Protein AF-A0A957C889-F1 (afdb_monomer)

Foldseek 3Di:
DDDDDDPDPDPPVPPDPDDEFEWAEKEKEWLAQPPADDPVRQVVVLQVLQCVVPVSYDYDPNHYYYYHYNDDDDPVVVVVVRVVVRCVVCVVVVHHLVQWDKDWGWDADVVVGMTMIMIITTGNDDDD

Secondary structure (DSSP, 8-state):
------------TT----S-EEEEEEEEEES-TTS-SSHHHHHHHHHHHHHHH-TTEEEEEEEEEEEE-S--S-HHHHHHHHHHHHHHHHHHTT--GGGEEEEEEEEEEETTEEEEEEEEEEE-----

Nearest PDB structures (foldseek):
  8v1y-assembly1_D  TM=5.220E-01  e=3.109E+00  Escherichia coli
  3fwt-assembly1_A  TM=2.860E-01  e=2.402E+00  Leishmania major

Structure (mmCIF, N/CA/C/O backbone):
data_AF-A0A957C889-F1
#
_entry.id   AF-A0A957C889-F1
#
loop_
_atom_site.group_PDB
_atom_site.id
_atom_site.type_symbol
_atom_site.label_atom_id
_atom_site.label_alt_id
_atom_site.label_comp_id
_atom_site.label_asym_id
_atom_site.label_entity_id
_atom_site.label_seq_id
_atom_site.pdbx_PDB_ins_code
_atom_site.Cartn_x
_atom_site.Cartn_y
_atom_site.Cartn_z
_atom_site.occupancy
_atom_site.B_iso_or_equiv
_atom_site.auth_seq_id
_atom_site.auth_comp_id
_atom_site.auth_asym_id
_atom_site.auth_atom_id
_atom_site.pdbx_PDB_model_num
ATOM 1 N N . MET A 1 1 ? 27.888 -18.218 3.902 1.00 32.09 1 MET A N 1
ATOM 2 C CA . MET A 1 1 ? 27.208 -17.860 5.164 1.00 32.09 1 MET A CA 1
ATOM 3 C C . MET A 1 1 ? 27.211 -16.337 5.215 1.00 32.09 1 MET A C 1
ATOM 5 O O . MET A 1 1 ? 28.252 -15.766 5.496 1.00 32.09 1 MET A O 1
ATOM 9 N N . PHE A 1 2 ? 26.140 -15.683 4.754 1.00 27.56 2 PHE A N 1
ATOM 10 C CA . PHE A 1 2 ? 26.114 -14.224 4.581 1.00 27.56 2 PHE A CA 1
ATOM 11 C C . PHE A 1 2 ? 25.329 -13.566 5.719 1.00 27.56 2 PHE A C 1
ATOM 13 O O . PHE A 1 2 ? 24.215 -13.978 6.038 1.00 27.56 2 PHE A O 1
ATOM 20 N N . SER A 1 3 ? 25.988 -12.596 6.350 1.00 29.83 3 SER A N 1
ATOM 21 C CA . SER A 1 3 ? 25.530 -11.786 7.477 1.00 29.83 3 SER A CA 1
ATOM 22 C C . SER A 1 3 ? 24.624 -10.659 6.980 1.00 29.83 3 SER A C 1
ATOM 24 O O . SER A 1 3 ? 24.990 -9.929 6.060 1.00 29.83 3 SER A O 1
ATOM 26 N N . TRP A 1 4 ? 23.449 -10.528 7.593 1.00 34.25 4 TRP A N 1
ATOM 27 C CA . TRP A 1 4 ? 22.485 -9.463 7.337 1.00 34.25 4 TRP A CA 1
ATOM 28 C C . TRP A 1 4 ? 22.856 -8.228 8.162 1.00 34.25 4 TRP A C 1
ATOM 30 O O . TRP A 1 4 ? 22.608 -8.198 9.368 1.00 34.25 4 TRP A O 1
ATOM 40 N N . GLN A 1 5 ? 23.401 -7.185 7.535 1.00 35.88 5 GLN A N 1
ATOM 41 C CA . GLN A 1 5 ? 23.453 -5.863 8.163 1.00 35.88 5 GLN A CA 1
ATOM 42 C C . GLN A 1 5 ? 22.096 -5.181 7.981 1.00 35.88 5 GLN A C 1
ATOM 44 O O . GLN A 1 5 ? 21.786 -4.621 6.935 1.00 35.88 5 GLN A O 1
ATOM 49 N N . HIS A 1 6 ? 21.267 -5.280 9.020 1.00 38.88 6 HIS A N 1
ATOM 50 C CA . HIS A 1 6 ? 20.048 -4.494 9.159 1.00 38.88 6 HIS A CA 1
ATOM 51 C C . HIS A 1 6 ? 20.431 -3.021 9.347 1.00 38.88 6 HIS A C 1
ATOM 53 O O . HIS A 1 6 ? 20.727 -2.603 10.467 1.00 38.88 6 HIS A O 1
ATOM 59 N N . ASN A 1 7 ? 20.370 -2.218 8.286 1.00 36.47 7 ASN A N 1
ATOM 60 C CA . ASN A 1 7 ? 20.114 -0.791 8.462 1.00 36.47 7 ASN A CA 1
ATOM 61 C C . ASN A 1 7 ? 18.640 -0.653 8.846 1.00 36.47 7 ASN A C 1
ATOM 63 O O . ASN A 1 7 ? 17.758 -0.573 7.998 1.00 36.47 7 ASN A O 1
ATOM 67 N N . LYS A 1 8 ? 18.388 -0.737 10.156 1.00 36.09 8 LYS A N 1
ATOM 68 C CA . LYS A 1 8 ? 17.077 -0.528 10.769 1.00 36.09 8 LYS A CA 1
ATOM 69 C C . LYS A 1 8 ? 16.584 0.887 10.420 1.00 36.09 8 LYS A C 1
ATOM 71 O O . LYS A 1 8 ? 17.210 1.837 10.891 1.00 36.09 8 LYS A O 1
ATOM 76 N N . PRO A 1 9 ? 15.462 1.071 9.701 1.00 40.06 9 PRO A N 1
ATOM 77 C CA . PRO A 1 9 ? 14.624 2.232 9.977 1.00 40.06 9 PRO A CA 1
ATOM 78 C C . PRO A 1 9 ? 14.184 2.120 11.442 1.00 40.06 9 PRO A C 1
ATOM 80 O O . PRO A 1 9 ? 13.969 1.006 11.919 1.00 40.06 9 PRO A O 1
ATOM 83 N N . GLU A 1 10 ? 14.144 3.233 12.177 1.00 36.12 10 GLU A N 1
ATOM 84 C CA . GLU A 1 10 ? 13.852 3.276 13.615 1.00 36.12 10 GLU A CA 1
ATOM 85 C C . GLU A 1 10 ? 12.689 2.346 13.999 1.00 36.12 10 GLU A C 1
ATOM 87 O O . GLU A 1 10 ? 11.509 2.667 13.855 1.00 36.12 10 GLU A O 1
ATOM 92 N N . VAL A 1 11 ? 13.033 1.160 14.508 1.00 41.81 11 VAL A N 1
ATOM 93 C CA . VAL A 1 11 ? 12.079 0.276 15.164 1.00 41.81 11 VAL A CA 1
ATOM 94 C C . VAL A 1 11 ? 11.828 0.920 16.512 1.00 41.81 11 VAL A C 1
ATOM 96 O O . VAL A 1 11 ? 12.600 0.731 17.451 1.00 41.81 11 VAL A O 1
ATOM 99 N N . VAL A 1 12 ? 10.766 1.720 16.590 1.00 42.78 12 VAL A N 1
ATOM 100 C CA . VAL A 1 12 ? 10.198 2.172 17.857 1.00 42.78 12 VAL A CA 1
ATOM 101 C C . VAL A 1 12 ? 9.786 0.914 18.621 1.00 42.78 12 VAL A C 1
ATOM 103 O O . VAL A 1 12 ? 8.733 0.323 18.393 1.00 42.78 12 VAL A O 1
ATOM 106 N N . SER A 1 13 ? 10.676 0.465 19.498 1.00 39.69 13 SER A N 1
ATOM 107 C CA . SER A 1 13 ? 10.600 -0.757 20.296 1.00 39.69 13 SER A CA 1
ATOM 108 C C . SER A 1 13 ? 9.588 -0.664 21.446 1.00 39.69 13 SER A C 1
ATOM 110 O O . SER A 1 13 ? 9.801 -1.246 22.506 1.00 39.69 13 SER A O 1
ATOM 112 N N . SER A 1 14 ? 8.503 0.090 21.276 1.00 41.28 14 SER A N 1
ATOM 113 C CA . SER A 1 14 ? 7.509 0.338 22.326 1.00 41.28 14 SER A CA 1
ATOM 114 C C . SER A 1 14 ? 6.062 0.224 21.854 1.00 41.28 14 SER A C 1
ATOM 116 O O . SER A 1 14 ? 5.161 0.734 22.517 1.00 41.28 14 SER A O 1
ATOM 118 N N . ILE A 1 15 ? 5.800 -0.502 20.764 1.00 45.56 15 ILE A N 1
ATOM 119 C CA . ILE A 1 15 ? 4.452 -1.037 20.562 1.00 45.56 15 ILE A CA 1
ATOM 120 C C . ILE A 1 15 ? 4.329 -2.197 21.557 1.00 45.56 15 ILE A C 1
ATOM 122 O O . ILE A 1 15 ? 4.804 -3.305 21.308 1.00 45.56 15 ILE A O 1
ATOM 126 N N . GLN A 1 16 ? 3.752 -1.913 22.732 1.00 43.31 16 GLN A N 1
ATOM 127 C CA . GLN A 1 16 ? 3.146 -2.941 23.586 1.00 43.31 16 GLN A CA 1
ATOM 128 C C . GLN A 1 16 ? 2.302 -3.868 22.696 1.00 43.31 16 GLN A C 1
ATOM 130 O O . GLN A 1 16 ? 1.855 -3.409 21.648 1.00 43.31 16 GLN A O 1
ATOM 135 N N . PRO A 1 17 ? 2.054 -5.138 23.052 1.00 41.00 17 PRO A N 1
ATOM 136 C CA . PRO A 1 17 ? 1.155 -6.006 22.292 1.00 41.00 17 PRO A CA 1
ATOM 137 C C . PRO A 1 17 ? -0.290 -5.485 22.403 1.00 41.00 17 PRO A C 1
ATOM 139 O O . PRO A 1 17 ? -1.137 -6.061 23.075 1.00 41.00 17 PRO A O 1
ATOM 142 N N . ALA A 1 18 ? -0.557 -4.339 21.789 1.00 44.44 18 ALA A N 1
ATOM 143 C CA . ALA A 1 18 ? -1.858 -3.767 21.593 1.00 44.44 18 ALA A CA 1
ATOM 144 C C . ALA A 1 18 ? -2.479 -4.567 20.451 1.00 44.44 18 ALA A C 1
ATOM 146 O O . ALA A 1 18 ? -2.050 -4.500 19.299 1.00 44.44 18 ALA A O 1
ATOM 147 N N . THR A 1 19 ? -3.395 -5.445 20.849 1.00 53.75 19 THR A N 1
ATOM 148 C CA . THR A 1 19 ? -4.748 -5.504 20.300 1.00 53.75 19 THR A CA 1
ATOM 149 C C . THR A 1 19 ? -4.857 -4.956 18.878 1.00 53.75 19 THR A C 1
ATOM 151 O O . THR A 1 19 ? -4.892 -3.751 18.693 1.00 53.75 19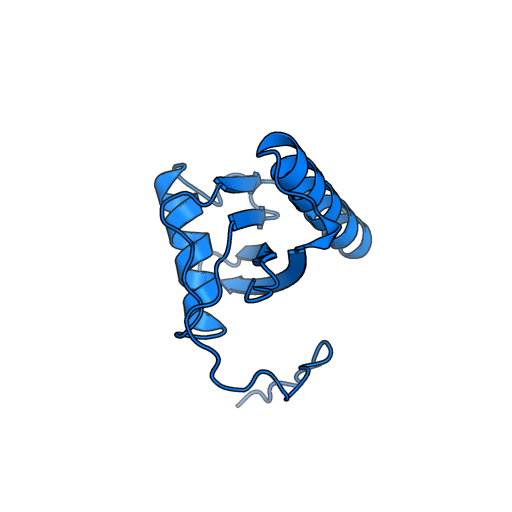 THR A O 1
ATOM 154 N N . HIS A 1 20 ? -4.894 -5.861 17.896 1.00 54.97 20 HIS A N 1
ATOM 155 C CA . HIS A 1 20 ? -5.444 -5.660 16.549 1.00 54.97 20 HIS A CA 1
ATOM 156 C C . HIS A 1 20 ? -5.235 -4.247 15.974 1.00 54.97 20 HIS A C 1
ATOM 158 O O . HIS A 1 20 ? -6.098 -3.385 16.090 1.00 54.97 20 HIS A O 1
ATOM 164 N N . LEU A 1 21 ? -4.106 -4.012 15.304 1.00 65.44 21 LEU A N 1
ATOM 165 C CA . LEU A 1 21 ? -3.917 -2.755 14.578 1.00 65.44 21 LEU A CA 1
ATOM 166 C C . LEU A 1 21 ? -4.884 -2.696 13.394 1.00 65.44 21 LEU A C 1
ATOM 168 O O . LEU A 1 21 ? -4.801 -3.521 12.485 1.00 65.44 21 LEU A O 1
ATOM 172 N N . HIS A 1 22 ? -5.784 -1.713 13.410 1.00 73.69 22 HIS A N 1
ATOM 173 C CA . HIS A 1 22 ? -6.727 -1.469 12.325 1.00 73.69 22 HIS A CA 1
ATOM 174 C C . HIS A 1 22 ? -6.032 -0.730 11.178 1.00 73.69 22 HIS A C 1
ATOM 176 O O . HIS A 1 22 ? -5.636 0.433 11.292 1.00 73.69 22 HIS A O 1
ATOM 182 N N . LEU A 1 23 ? -5.862 -1.435 10.060 1.00 83.94 23 LEU A N 1
ATOM 183 C CA . LEU A 1 23 ? -5.236 -0.913 8.850 1.00 83.94 23 LEU A CA 1
ATOM 184 C C . LEU A 1 23 ? -6.312 -0.582 7.816 1.00 83.94 23 LEU A C 1
ATOM 186 O O . LEU A 1 23 ? -6.955 -1.480 7.277 1.00 83.94 23 LEU A O 1
ATOM 190 N N . ASP A 1 24 ? -6.497 0.705 7.531 1.00 85.38 24 ASP A N 1
ATOM 191 C CA . ASP A 1 24 ? -7.602 1.203 6.698 1.00 85.38 24 ASP A CA 1
ATOM 192 C C . ASP A 1 24 ? -7.279 1.312 5.206 1.00 85.38 24 ASP A C 1
ATOM 194 O O . ASP A 1 24 ? -8.178 1.281 4.347 1.00 85.38 24 ASP A O 1
ATOM 198 N N . VAL A 1 25 ? -5.997 1.508 4.911 1.00 89.69 25 VAL A N 1
ATOM 199 C CA . VAL A 1 25 ? -5.456 1.744 3.576 1.00 89.69 25 VAL A CA 1
ATOM 200 C C . VAL A 1 25 ? -4.109 1.045 3.465 1.00 89.69 25 VAL A C 1
ATOM 202 O O . VAL A 1 25 ? -3.280 1.153 4.370 1.00 89.69 25 VAL A O 1
ATOM 205 N N . ALA A 1 26 ? -3.889 0.380 2.336 1.00 91.19 26 ALA A N 1
ATOM 206 C CA . ALA A 1 26 ? -2.590 -0.131 1.932 1.00 91.19 26 ALA A CA 1
ATOM 207 C C . ALA A 1 26 ? -2.324 0.224 0.463 1.00 91.19 26 ALA A C 1
ATOM 209 O O . ALA A 1 26 ? -3.200 0.092 -0.389 1.00 91.19 26 ALA A O 1
ATOM 210 N N . VAL A 1 27 ? -1.111 0.668 0.162 1.00 91.69 27 VAL A N 1
ATOM 211 C CA . VAL A 1 27 ? -0.637 0.910 -1.200 1.00 91.69 27 VAL A CA 1
ATOM 212 C C . VAL A 1 27 ? 0.593 0.058 -1.417 1.00 91.69 27 VAL A C 1
ATOM 214 O O . VAL A 1 27 ? 1.544 0.135 -0.647 1.00 91.69 27 VAL A O 1
ATOM 217 N N . LEU A 1 28 ? 0.570 -0.751 -2.464 1.00 90.06 28 LEU A N 1
ATOM 218 C CA . LEU A 1 28 ? 1.703 -1.534 -2.925 1.00 90.06 28 LEU A CA 1
ATOM 219 C C . LEU A 1 28 ? 2.336 -0.825 -4.114 1.00 90.06 28 LEU A C 1
ATOM 221 O O . LEU A 1 28 ? 1.643 -0.301 -4.978 1.00 90.06 28 LEU A O 1
ATOM 225 N N . LEU A 1 29 ? 3.653 -0.824 -4.181 1.00 88.94 29 LEU A N 1
ATOM 226 C CA . LEU A 1 29 ? 4.415 -0.263 -5.275 1.00 88.94 29 LEU A CA 1
ATOM 227 C C . LEU A 1 29 ? 5.475 -1.276 -5.679 1.00 88.94 29 LEU A C 1
ATOM 229 O O . LEU A 1 29 ? 6.228 -1.774 -4.845 1.00 88.94 29 LEU A O 1
ATOM 233 N N . SER A 1 30 ? 5.508 -1.586 -6.968 1.00 85.88 30 SER A N 1
ATOM 234 C CA . SER A 1 30 ? 6.516 -2.438 -7.575 1.00 85.88 30 SER A CA 1
ATOM 235 C C . SER A 1 30 ? 7.102 -1.772 -8.816 1.00 85.88 30 SER A C 1
ATOM 237 O O . SER A 1 30 ? 6.415 -1.089 -9.582 1.00 85.88 30 SER A O 1
ATOM 239 N N . ASP A 1 31 ? 8.388 -2.012 -9.032 1.00 82.00 31 ASP A N 1
ATOM 240 C CA . ASP A 1 31 ? 9.123 -1.681 -10.253 1.00 82.00 31 ASP A CA 1
ATOM 241 C C . ASP A 1 31 ? 8.715 -2.553 -11.458 1.00 82.00 31 ASP A C 1
ATOM 243 O O . ASP A 1 31 ? 9.004 -2.229 -12.612 1.00 82.00 31 ASP A O 1
ATOM 247 N N . THR A 1 32 ? 7.991 -3.645 -11.207 1.00 81.69 32 THR A N 1
ATOM 248 C CA . THR A 1 32 ? 7.662 -4.666 -12.196 1.00 81.69 32 THR A CA 1
ATOM 249 C C . THR A 1 32 ? 6.225 -4.504 -12.697 1.00 81.69 32 THR A C 1
ATOM 251 O O . THR A 1 32 ? 5.275 -4.508 -11.920 1.00 81.69 32 THR A O 1
ATOM 254 N N . PHE A 1 33 ? 6.032 -4.405 -14.020 1.00 75.56 33 PHE A N 1
ATOM 255 C CA . PHE A 1 33 ? 4.709 -4.203 -14.647 1.00 75.56 33 PHE A CA 1
ATOM 256 C C . PHE A 1 33 ? 3.727 -5.371 -14.460 1.00 75.56 33 PHE A C 1
ATOM 258 O O . PHE A 1 33 ? 2.520 -5.174 -14.545 1.00 75.56 33 PHE A O 1
ATOM 265 N N . MET A 1 34 ? 4.232 -6.582 -14.216 1.00 72.81 34 MET A N 1
ATOM 266 C CA . MET A 1 34 ? 3.426 -7.800 -14.041 1.00 72.81 34 MET A CA 1
ATOM 267 C C . MET A 1 34 ? 3.425 -8.293 -12.586 1.00 72.81 34 MET A C 1
ATOM 269 O O . MET A 1 34 ? 3.225 -9.479 -12.339 1.00 72.81 34 MET A O 1
ATOM 273 N N . ALA A 1 35 ? 3.670 -7.395 -11.624 1.00 73.56 35 ALA A N 1
ATOM 274 C CA . ALA A 1 35 ? 3.801 -7.741 -10.208 1.00 73.56 35 ALA A CA 1
ATOM 275 C C . ALA A 1 35 ? 2.546 -8.400 -9.614 1.00 73.56 35 ALA A C 1
ATOM 277 O O . ALA A 1 35 ? 2.644 -9.275 -8.752 1.00 73.56 35 ALA A O 1
ATOM 278 N N . PHE A 1 36 ? 1.362 -8.001 -10.088 1.00 81.50 36 PHE A N 1
ATOM 279 C CA . PHE A 1 36 ? 0.082 -8.458 -9.558 1.00 81.50 36 PHE A CA 1
ATOM 280 C C . PHE A 1 36 ? -0.852 -8.878 -10.693 1.00 81.50 36 PHE A C 1
ATOM 282 O O . PHE A 1 36 ? -1.005 -8.169 -11.683 1.00 81.50 36 PHE A O 1
ATOM 289 N N . SER A 1 37 ? -1.490 -10.039 -10.544 1.00 81.56 37 SER A N 1
ATOM 290 C CA . SER A 1 37 ? -2.372 -10.625 -11.562 1.00 81.56 37 SER A CA 1
ATOM 291 C C . SER A 1 37 ? -3.845 -10.224 -11.420 1.00 81.56 37 SER A C 1
ATOM 293 O O . SER A 1 37 ? -4.638 -10.497 -12.317 1.00 81.56 37 SER A O 1
ATOM 295 N N . SER A 1 38 ? -4.234 -9.631 -10.286 1.00 86.00 38 SER A N 1
ATOM 296 C CA . SER A 1 38 ? -5.606 -9.207 -9.969 1.00 86.00 38 SER A CA 1
ATOM 297 C C . SER A 1 38 ? -5.647 -8.358 -8.693 1.00 86.00 38 SER A C 1
ATOM 299 O O . SER A 1 38 ? -4.719 -8.419 -7.886 1.00 86.00 38 SER A O 1
ATOM 301 N N . ASP A 1 39 ? -6.759 -7.663 -8.444 1.00 84.19 39 ASP A N 1
ATOM 302 C CA . ASP A 1 39 ? -7.006 -6.949 -7.179 1.00 84.19 39 ASP A CA 1
ATOM 303 C C . ASP A 1 39 ? -6.969 -7.888 -5.960 1.00 84.19 39 ASP A C 1
ATOM 305 O O . ASP A 1 39 ? -6.497 -7.522 -4.884 1.00 84.19 39 ASP A O 1
ATOM 309 N N . THR A 1 40 ? -7.408 -9.141 -6.124 1.00 87.19 40 THR A N 1
ATOM 310 C CA . THR A 1 40 ? -7.297 -10.165 -5.076 1.00 87.19 40 THR A CA 1
ATOM 311 C C . THR A 1 40 ? -5.839 -10.497 -4.776 1.00 87.19 40 THR A C 1
ATOM 313 O O . THR A 1 40 ? -5.472 -10.614 -3.608 1.00 87.19 40 THR A O 1
ATOM 316 N N . ALA A 1 41 ? -4.992 -10.606 -5.804 1.00 86.88 41 ALA A N 1
ATOM 317 C CA . ALA A 1 41 ? -3.560 -10.822 -5.616 1.00 86.88 41 ALA A CA 1
ATOM 318 C C . ALA A 1 41 ? -2.908 -9.627 -4.906 1.00 86.88 41 ALA A C 1
ATOM 320 O O . ALA A 1 41 ? -2.105 -9.827 -4.001 1.00 86.88 41 ALA A O 1
ATOM 321 N N . VAL A 1 42 ? -3.295 -8.396 -5.256 1.00 87.69 42 VAL A N 1
ATOM 322 C CA . VAL A 1 42 ? -2.850 -7.167 -4.578 1.00 87.69 42 VAL A CA 1
ATOM 323 C C . VAL A 1 42 ? -3.198 -7.214 -3.083 1.00 87.69 42 VAL A C 1
ATOM 325 O O . VAL A 1 42 ? -2.327 -7.029 -2.236 1.00 87.69 42 VAL A O 1
ATOM 328 N N . TYR A 1 43 ? -4.444 -7.547 -2.734 1.00 88.94 43 TYR A N 1
ATOM 329 C CA . TYR A 1 43 ? -4.861 -7.681 -1.333 1.00 88.94 43 TYR A CA 1
ATOM 330 C C . TYR A 1 43 ? -4.072 -8.770 -0.589 1.00 88.94 43 TYR A C 1
ATOM 332 O O . TYR A 1 43 ? -3.600 -8.553 0.527 1.00 88.94 43 TYR A O 1
ATOM 340 N N . GLN A 1 44 ? -3.898 -9.941 -1.211 1.00 88.00 44 GLN A N 1
ATOM 341 C CA . GLN A 1 44 ? -3.135 -11.051 -0.633 1.00 88.00 44 GLN A CA 1
ATOM 342 C C . GLN A 1 44 ? -1.670 -10.678 -0.400 1.00 88.00 44 GLN A C 1
ATOM 344 O O . GLN A 1 44 ? -1.107 -11.044 0.630 1.00 88.00 44 GLN A O 1
ATOM 349 N N . TRP A 1 45 ? -1.062 -9.921 -1.315 1.00 87.31 45 TRP A N 1
ATOM 350 C CA . TRP A 1 45 ? 0.293 -9.405 -1.148 1.00 87.31 45 TRP A CA 1
ATOM 351 C C . TRP A 1 45 ? 0.399 -8.439 0.027 1.00 87.31 45 TRP A C 1
ATOM 353 O O . TRP A 1 45 ? 1.297 -8.600 0.850 1.00 87.31 45 TRP A O 1
ATOM 363 N N . ALA A 1 46 ? -0.534 -7.495 0.160 1.00 88.25 46 ALA A N 1
ATOM 364 C CA . ALA A 1 46 ? -0.553 -6.577 1.297 1.00 88.25 46 ALA A CA 1
ATOM 365 C C . ALA A 1 46 ? -0.686 -7.346 2.622 1.00 88.25 46 ALA A C 1
ATOM 367 O O . ALA A 1 46 ? 0.112 -7.148 3.535 1.00 88.25 46 ALA A O 1
ATOM 368 N N . ALA A 1 47 ? -1.630 -8.288 2.705 1.00 86.62 47 ALA A N 1
ATOM 369 C CA . ALA A 1 47 ? -1.819 -9.128 3.888 1.00 86.62 47 ALA A CA 1
ATOM 370 C C . ALA A 1 47 ? -0.576 -9.975 4.215 1.00 86.62 47 ALA A C 1
ATOM 372 O O . ALA A 1 47 ? -0.198 -10.104 5.379 1.00 86.62 47 ALA A O 1
ATOM 373 N N . ARG A 1 48 ? 0.089 -10.522 3.191 1.00 85.75 48 ARG A N 1
ATOM 374 C CA . ARG A 1 48 ? 1.316 -11.304 3.351 1.00 85.75 48 ARG A CA 1
ATOM 375 C C . ARG A 1 48 ? 2.467 -10.459 3.892 1.00 85.75 48 ARG A C 1
ATOM 377 O O . ARG A 1 48 ? 3.113 -10.892 4.837 1.00 85.75 48 ARG A O 1
ATOM 384 N N . ILE A 1 49 ? 2.706 -9.274 3.328 1.00 84.44 49 ILE A N 1
ATOM 385 C CA . ILE A 1 49 ? 3.773 -8.363 3.780 1.00 84.44 49 ILE A CA 1
ATOM 386 C C . ILE A 1 49 ? 3.563 -7.987 5.245 1.00 84.44 49 ILE A C 1
ATOM 388 O O . ILE A 1 49 ? 4.499 -8.010 6.041 1.00 84.44 49 ILE A O 1
ATOM 392 N N . LEU A 1 50 ? 2.317 -7.698 5.618 1.00 83.38 50 LEU A N 1
ATOM 393 C CA . LEU A 1 50 ? 1.960 -7.407 7.001 1.00 83.38 50 LEU A CA 1
ATOM 394 C C . LEU A 1 50 ? 2.269 -8.580 7.924 1.00 83.38 50 LEU A C 1
ATOM 396 O O . LEU A 1 50 ? 2.925 -8.382 8.941 1.00 83.38 50 LEU A O 1
ATOM 400 N N . HIS A 1 51 ? 1.862 -9.790 7.537 1.00 82.94 51 HIS A N 1
ATOM 401 C CA . HIS A 1 51 ? 2.103 -10.997 8.319 1.00 82.94 51 HIS A CA 1
ATOM 402 C C . HIS A 1 51 ? 3.595 -11.342 8.449 1.00 82.94 51 HIS A C 1
ATOM 404 O O . HIS A 1 51 ? 4.028 -11.758 9.522 1.00 82.94 51 HIS A O 1
ATOM 410 N N . GLU A 1 52 ? 4.385 -11.155 7.385 1.00 80.62 52 GLU A N 1
ATOM 411 C CA . GLU A 1 52 ? 5.839 -11.378 7.396 1.00 80.62 52 GLU A CA 1
ATOM 412 C C . GLU A 1 52 ? 6.560 -10.420 8.358 1.00 80.62 52 GLU A C 1
ATOM 414 O O . GLU A 1 52 ? 7.526 -10.817 9.008 1.00 80.62 52 GLU A O 1
ATOM 419 N N . ILE A 1 53 ? 6.081 -9.178 8.484 1.00 76.62 53 ILE A N 1
ATOM 420 C CA . ILE A 1 53 ? 6.671 -8.171 9.378 1.00 76.62 53 ILE A CA 1
ATOM 421 C C . ILE A 1 53 ? 6.193 -8.357 10.817 1.00 76.62 53 ILE A C 1
ATOM 423 O O . ILE A 1 53 ? 6.993 -8.309 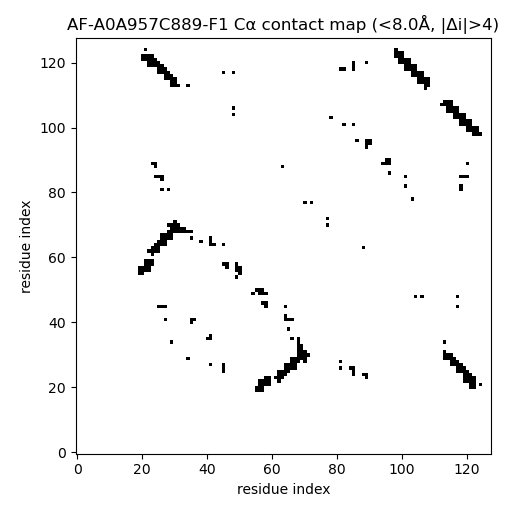11.753 1.00 76.62 53 ILE A O 1
ATOM 427 N N . ASN A 1 54 ? 4.889 -8.544 11.006 1.00 75.06 54 ASN A N 1
ATOM 428 C CA . ASN A 1 54 ? 4.300 -8.824 12.303 1.00 75.06 54 ASN A CA 1
ATOM 429 C C . ASN A 1 54 ? 2.991 -9.618 12.136 1.00 75.06 54 ASN A C 1
ATOM 431 O O . ASN A 1 54 ? 1.998 -9.067 11.660 1.00 75.06 54 ASN A O 1
ATOM 435 N N . PRO A 1 55 ? 2.924 -10.871 12.617 1.00 78.69 55 PRO A N 1
ATOM 436 C CA . PRO A 1 55 ? 1.715 -11.690 12.547 1.00 78.69 55 PRO A CA 1
ATOM 437 C C . PRO A 1 55 ? 0.474 -11.077 13.213 1.00 78.69 55 PRO A C 1
ATOM 439 O O . PRO A 1 55 ? -0.644 -11.486 12.904 1.00 78.69 55 PRO A O 1
ATOM 442 N N . ALA A 1 56 ? 0.657 -10.120 14.128 1.00 74.81 56 ALA A N 1
ATOM 443 C CA . ALA A 1 56 ? -0.431 -9.395 14.778 1.00 74.81 56 ALA A CA 1
ATOM 444 C C . ALA A 1 56 ? -1.055 -8.302 13.891 1.00 74.81 56 ALA A C 1
ATOM 446 O O . ALA A 1 56 ? -2.126 -7.791 14.219 1.00 74.81 56 ALA A O 1
ATOM 447 N N . PHE A 1 57 ? -0.407 -7.915 12.789 1.00 78.19 57 PHE A N 1
ATOM 448 C CA . PHE A 1 57 ? -0.952 -6.930 11.860 1.00 78.19 57 PHE A CA 1
ATOM 449 C C . PHE A 1 57 ? -2.016 -7.590 10.990 1.00 78.19 57 PHE A C 1
ATOM 451 O O . PHE A 1 57 ? -1.753 -8.577 10.303 1.00 78.19 57 PHE A O 1
ATOM 458 N N . GLN A 1 58 ? -3.223 -7.028 11.007 1.00 75.94 58 GLN A N 1
ATOM 459 C CA . GLN A 1 58 ? -4.327 -7.501 10.185 1.00 75.94 58 GLN A CA 1
ATOM 460 C C . GLN A 1 58 ? -4.862 -6.356 9.343 1.00 75.94 58 GLN A C 1
ATOM 462 O O . GLN A 1 58 ? -5.130 -5.259 9.828 1.00 75.94 58 GLN A O 1
ATOM 467 N N . LEU A 1 59 ? -5.004 -6.628 8.052 1.00 80.75 59 LEU A N 1
ATOM 468 C CA . LEU A 1 59 ? -5.663 -5.712 7.144 1.00 80.75 59 LEU A CA 1
ATOM 469 C C . LEU A 1 59 ? -7.175 -5.774 7.402 1.00 80.75 59 LEU A C 1
ATOM 471 O O . LEU A 1 59 ? -7.740 -6.871 7.431 1.00 80.75 59 LEU A O 1
ATOM 475 N N . ASP A 1 60 ? -7.824 -4.625 7.610 1.00 82.25 60 ASP A N 1
ATOM 476 C CA . ASP A 1 60 ? -9.276 -4.589 7.806 1.00 82.25 60 ASP A CA 1
ATOM 477 C C . ASP A 1 60 ? -9.968 -5.159 6.548 1.00 82.25 60 ASP A C 1
ATOM 479 O O . ASP A 1 60 ? -9.578 -4.803 5.433 1.00 82.25 60 ASP A O 1
ATOM 483 N N . PRO A 1 61 ? -11.005 -6.008 6.660 1.00 80.19 61 PRO A N 1
ATOM 484 C CA . PRO A 1 61 ? -11.758 -6.483 5.496 1.00 80.19 61 PRO A CA 1
ATOM 485 C C . PRO A 1 61 ? -12.318 -5.359 4.606 1.00 80.19 61 PRO A C 1
ATOM 487 O O . PRO A 1 61 ? -12.582 -5.574 3.424 1.00 80.19 61 PRO A O 1
ATOM 490 N N . LYS A 1 62 ? -12.519 -4.156 5.163 1.00 84.12 62 LYS A N 1
ATOM 491 C CA . LYS A 1 62 ? -12.952 -2.940 4.455 1.00 84.12 62 LYS A CA 1
ATOM 492 C C . LYS A 1 62 ? -11.785 -2.020 4.081 1.00 84.12 62 LYS A C 1
ATOM 494 O O . LYS A 1 62 ? -12.006 -0.884 3.633 1.00 84.12 62 LYS A O 1
ATOM 499 N N . ALA A 1 63 ? -10.546 -2.460 4.285 1.00 85.31 63 ALA A N 1
ATOM 500 C CA . ALA A 1 63 ? -9.370 -1.715 3.884 1.00 85.31 63 ALA A CA 1
ATOM 501 C C . ALA A 1 63 ? -9.376 -1.513 2.371 1.00 85.31 63 ALA A C 1
ATOM 503 O O . ALA A 1 63 ? -9.746 -2.395 1.595 1.00 85.31 63 ALA A O 1
ATOM 504 N N . LYS A 1 64 ? -8.956 -0.326 1.939 1.00 89.44 64 LYS A N 1
ATOM 505 C CA . LYS A 1 64 ? -8.742 -0.076 0.516 1.00 89.44 64 LYS A CA 1
ATOM 506 C C . LYS A 1 64 ? -7.291 -0.412 0.200 1.00 89.44 64 LYS A C 1
ATOM 508 O O . LYS A 1 64 ? -6.392 0.197 0.774 1.00 89.44 64 LYS A O 1
ATOM 513 N N . VAL A 1 65 ? -7.090 -1.359 -0.709 1.00 90.94 65 VAL A N 1
ATOM 514 C CA . VAL A 1 65 ? -5.762 -1.730 -1.201 1.00 90.94 65 VAL A CA 1
ATOM 515 C C . VAL A 1 65 ? -5.633 -1.301 -2.652 1.00 90.94 65 VAL A C 1
ATOM 517 O O . VAL A 1 65 ? -6.527 -1.578 -3.451 1.00 90.94 65 VAL A O 1
ATOM 520 N N . GLU A 1 66 ? -4.545 -0.620 -2.985 1.00 90.56 66 GLU A N 1
ATOM 521 C CA . GLU A 1 66 ? -4.194 -0.271 -4.363 1.00 90.56 66 GLU A CA 1
ATOM 522 C C . GLU A 1 66 ? -2.753 -0.678 -4.662 1.00 90.56 66 GLU A C 1
ATOM 524 O O . GLU A 1 66 ? -1.932 -0.813 -3.756 1.00 90.56 66 GLU A O 1
ATOM 529 N N . ALA A 1 67 ? -2.455 -0.897 -5.940 1.00 90.12 67 ALA A N 1
ATOM 530 C CA . ALA A 1 67 ? -1.117 -1.221 -6.404 1.00 90.12 67 ALA A CA 1
ATOM 531 C C . ALA A 1 67 ? -0.681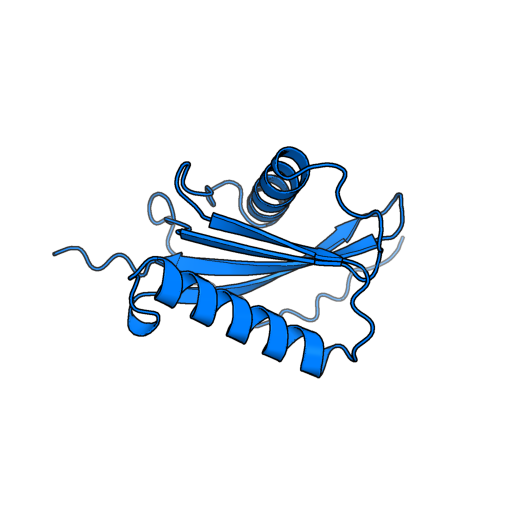 -0.288 -7.530 1.00 90.12 67 ALA A C 1
ATOM 533 O O . ALA A 1 67 ? -1.454 0.023 -8.435 1.00 90.12 67 ALA A O 1
ATOM 534 N N . ILE A 1 68 ? 0.590 0.089 -7.497 1.00 88.19 68 ILE A N 1
ATOM 535 C CA . ILE A 1 68 ? 1.301 0.771 -8.569 1.00 88.19 68 ILE A CA 1
ATOM 536 C C . ILE A 1 68 ? 2.369 -0.175 -9.086 1.00 88.19 68 ILE A C 1
ATOM 538 O O . ILE A 1 68 ? 3.173 -0.704 -8.324 1.00 88.19 68 ILE A O 1
ATOM 542 N N . VAL A 1 69 ? 2.367 -0.389 -10.394 1.00 87.12 69 VAL A N 1
ATOM 543 C CA . VAL A 1 69 ? 3.285 -1.302 -11.073 1.00 87.12 69 VAL A CA 1
ATOM 544 C C . VAL A 1 69 ? 4.129 -0.542 -12.082 1.00 87.12 69 VAL A C 1
ATOM 546 O O . VAL A 1 69 ? 3.682 0.458 -12.646 1.00 87.12 69 VAL A O 1
ATOM 549 N N . GLY A 1 70 ? 5.345 -1.024 -12.331 1.00 82.94 70 GLY A N 1
ATOM 550 C CA . GLY A 1 70 ? 6.235 -0.411 -13.313 1.00 82.94 70 GLY A CA 1
ATOM 551 C C . GLY A 1 70 ? 6.774 0.957 -12.893 1.00 82.94 70 GLY A C 1
ATOM 552 O O . GLY A 1 70 ? 7.087 1.774 -13.761 1.00 82.94 70 GLY A O 1
ATOM 553 N N . TYR A 1 71 ? 6.852 1.241 -11.590 1.00 83.88 71 TYR A N 1
ATOM 554 C CA . TYR A 1 71 ? 7.382 2.514 -11.110 1.00 83.88 71 TYR A CA 1
ATOM 555 C C . TYR A 1 71 ? 8.873 2.647 -11.466 1.00 83.88 71 TYR A C 1
ATOM 557 O O . TYR A 1 71 ? 9.671 1.761 -11.174 1.00 83.88 71 TYR A O 1
ATOM 565 N N . ARG A 1 72 ? 9.253 3.761 -12.107 1.00 79.12 72 ARG A N 1
ATOM 566 C CA . ARG A 1 72 ? 10.624 4.036 -12.590 1.00 79.12 72 ARG A CA 1
ATOM 567 C C . ARG A 1 72 ? 11.190 5.349 -12.041 1.00 79.12 72 ARG A C 1
ATOM 569 O O . ARG A 1 72 ? 11.747 6.149 -12.789 1.00 79.12 72 ARG A O 1
ATOM 576 N N . GLY A 1 73 ? 10.999 5.598 -10.751 1.00 75.88 73 GLY A N 1
ATOM 577 C CA . GLY A 1 73 ? 11.600 6.734 -10.046 1.00 75.88 73 GLY A CA 1
ATOM 578 C C . GLY A 1 73 ? 12.795 6.319 -9.192 1.00 75.88 73 GLY A C 1
ATOM 579 O O . GLY A 1 73 ? 13.067 5.133 -9.014 1.00 75.88 73 GLY A O 1
ATOM 580 N N . ASN A 1 74 ? 13.499 7.302 -8.633 1.00 83.12 74 ASN A N 1
ATOM 581 C CA . ASN A 1 74 ? 14.473 7.023 -7.582 1.00 83.12 74 ASN A CA 1
ATOM 582 C C . ASN A 1 74 ? 13.752 6.633 -6.273 1.00 83.12 74 ASN A C 1
ATOM 584 O O . ASN A 1 74 ? 12.550 6.856 -6.106 1.00 83.12 74 ASN A O 1
ATOM 588 N N . GLN A 1 75 ? 14.499 6.045 -5.338 1.00 76.00 75 GLN A N 1
ATOM 589 C CA . GLN A 1 75 ? 13.957 5.534 -4.078 1.00 76.00 75 GLN A CA 1
ATOM 590 C C . GLN A 1 75 ? 13.350 6.638 -3.191 1.00 76.00 75 GLN A C 1
ATOM 592 O O . GLN A 1 75 ? 12.353 6.402 -2.516 1.00 76.00 75 GLN A O 1
ATOM 597 N N . HIS A 1 76 ? 13.911 7.85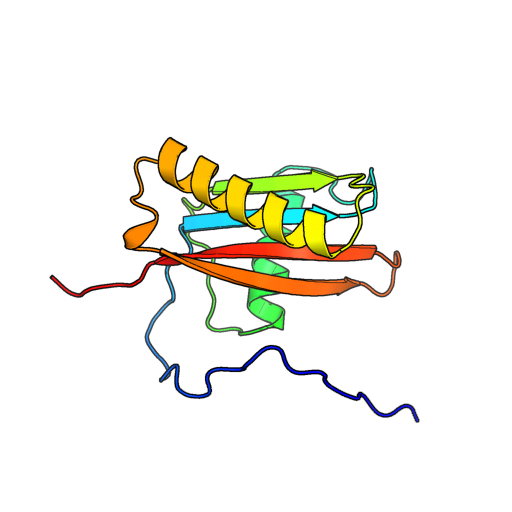0 -3.211 1.00 80.44 76 HIS A N 1
ATOM 598 C CA . HIS A 1 76 ? 13.390 8.972 -2.429 1.00 80.44 76 HIS A CA 1
ATOM 599 C C . HIS A 1 76 ? 12.002 9.404 -2.922 1.00 80.44 76 HIS A C 1
ATOM 601 O O . HIS A 1 76 ? 11.056 9.454 -2.139 1.00 80.44 76 HIS A O 1
ATOM 607 N N . ASP A 1 77 ? 11.859 9.610 -4.232 1.00 83.50 77 ASP A N 1
ATOM 608 C CA . ASP A 1 77 ? 10.586 9.962 -4.864 1.00 83.50 77 ASP A CA 1
ATOM 609 C C . ASP A 1 77 ? 9.555 8.848 -4.672 1.00 83.50 77 ASP A C 1
ATOM 611 O O . ASP A 1 77 ? 8.370 9.114 -4.494 1.00 83.50 77 ASP A O 1
ATOM 615 N N . MET A 1 78 ? 10.001 7.587 -4.672 1.00 81.25 78 MET A N 1
ATOM 616 C CA . MET A 1 78 ? 9.144 6.429 -4.420 1.00 81.25 78 MET A CA 1
ATOM 617 C C . MET A 1 78 ? 8.475 6.503 -3.042 1.00 81.25 78 MET A C 1
ATOM 619 O O . MET A 1 78 ? 7.263 6.302 -2.938 1.00 81.25 78 MET A O 1
ATOM 623 N N . TYR A 1 79 ? 9.246 6.816 -1.995 1.00 83.56 79 TYR A N 1
ATOM 624 C CA . TYR A 1 79 ? 8.724 6.939 -0.635 1.00 83.56 79 TYR A CA 1
ATOM 625 C C . TYR A 1 79 ? 7.763 8.121 -0.487 1.00 83.56 79 TYR A C 1
ATOM 627 O O . TYR A 1 79 ? 6.702 7.967 0.117 1.00 83.56 79 TYR A O 1
ATOM 635 N N . THR A 1 80 ? 8.090 9.272 -1.072 1.00 85.81 80 THR A N 1
ATOM 636 C CA . THR A 1 80 ? 7.208 10.447 -1.040 1.00 85.81 80 THR A CA 1
ATOM 637 C C . THR A 1 80 ? 5.895 10.165 -1.772 1.00 85.81 80 THR A C 1
ATOM 639 O O . THR A 1 80 ? 4.817 10.334 -1.203 1.00 85.81 80 THR A O 1
ATOM 642 N N . ASN A 1 81 ? 5.970 9.625 -2.991 1.00 85.88 81 ASN A N 1
ATOM 643 C CA . ASN A 1 81 ? 4.795 9.334 -3.811 1.00 85.88 81 ASN A CA 1
ATOM 644 C C . ASN A 1 81 ? 3.852 8.338 -3.131 1.00 85.88 81 ASN A C 1
ATOM 646 O O . ASN A 1 81 ? 2.641 8.558 -3.081 1.00 85.88 81 ASN A O 1
ATOM 650 N N . ILE A 1 82 ? 4.384 7.244 -2.573 1.00 88.31 82 ILE A N 1
ATOM 651 C CA . ILE A 1 82 ? 3.536 6.236 -1.931 1.00 88.31 82 ILE A CA 1
ATOM 652 C C . ILE A 1 82 ? 2.848 6.791 -0.670 1.00 88.31 82 ILE A C 1
ATOM 654 O O . ILE A 1 82 ? 1.697 6.451 -0.402 1.00 88.31 82 ILE A O 1
ATOM 658 N N . GLN A 1 83 ? 3.500 7.693 0.075 1.00 88.50 83 GLN A N 1
ATOM 659 C CA . GLN A 1 83 ? 2.895 8.368 1.228 1.00 88.50 83 GLN A CA 1
ATOM 660 C C . GLN A 1 83 ? 1.787 9.343 0.813 1.00 88.50 83 GLN A C 1
ATOM 662 O O . GLN A 1 83 ? 0.717 9.360 1.427 1.00 88.50 83 GLN A O 1
ATOM 667 N N . GLU A 1 84 ? 2.009 10.137 -0.235 1.00 89.44 84 GLU A N 1
ATOM 668 C CA . GLU A 1 84 ? 0.995 11.045 -0.782 1.00 89.44 84 GLU A CA 1
ATOM 669 C C . GLU A 1 84 ? -0.245 10.287 -1.263 1.00 89.44 84 GLU A C 1
ATOM 671 O O . GLU A 1 84 ? -1.375 10.705 -1.003 1.00 89.44 84 GLU A O 1
ATOM 676 N N . LEU A 1 85 ? -0.048 9.126 -1.887 1.00 90.44 85 LEU A N 1
ATOM 677 C CA . LEU A 1 85 ? -1.136 8.258 -2.329 1.00 90.44 85 LEU A CA 1
ATOM 678 C C . LEU A 1 85 ? -1.936 7.685 -1.164 1.00 90.44 85 LEU A C 1
ATOM 680 O O . LEU A 1 85 ? -3.166 7.713 -1.208 1.00 90.44 85 LEU A O 1
ATOM 684 N N . VAL A 1 86 ? -1.270 7.233 -0.099 1.00 90.50 86 VAL A N 1
ATOM 685 C CA . VAL A 1 86 ? -1.961 6.794 1.122 1.00 90.50 86 VAL A CA 1
ATOM 686 C C . VAL A 1 86 ? -2.807 7.932 1.698 1.00 90.50 86 VAL A C 1
ATOM 688 O O . VAL A 1 86 ? -3.983 7.723 1.999 1.00 90.50 86 VAL A O 1
ATOM 691 N N . ASN A 1 87 ? -2.263 9.150 1.792 1.00 89.50 87 ASN A N 1
ATOM 692 C CA . ASN A 1 87 ? -3.009 10.325 2.259 1.00 89.50 87 ASN A CA 1
ATOM 693 C C . ASN A 1 87 ? -4.224 10.634 1.375 1.00 89.50 87 ASN A C 1
ATOM 695 O O . ASN A 1 87 ? -5.324 10.886 1.870 1.00 89.50 87 ASN A O 1
ATOM 699 N N . LEU A 1 88 ? -4.044 10.589 0.058 1.00 90.44 88 LEU A N 1
ATOM 700 C CA . LEU A 1 88 ? -5.111 10.809 -0.908 1.00 90.44 88 LEU A CA 1
ATOM 701 C C . LEU A 1 88 ? -6.206 9.739 -0.792 1.00 90.44 88 LEU A C 1
ATOM 703 O O . LEU A 1 88 ? -7.392 10.064 -0.861 1.00 90.44 88 LEU A O 1
ATOM 707 N N . MET A 1 89 ? -5.840 8.482 -0.557 1.00 89.94 89 MET A N 1
ATOM 708 C CA . MET A 1 89 ? -6.791 7.393 -0.336 1.00 89.94 89 MET A CA 1
ATOM 709 C C . MET A 1 89 ? -7.549 7.526 0.985 1.00 89.94 89 MET A C 1
ATOM 711 O O . MET A 1 89 ? -8.762 7.314 1.003 1.00 89.94 89 MET A O 1
ATOM 715 N N . LEU A 1 90 ? -6.871 7.914 2.069 1.00 88.56 90 LEU A N 1
ATOM 716 C CA . LEU A 1 90 ? -7.520 8.229 3.343 1.00 88.56 90 LEU A CA 1
ATOM 717 C C . LEU A 1 90 ? -8.564 9.335 3.155 1.00 88.56 90 LEU A C 1
ATOM 719 O O . LEU A 1 90 ? -9.732 9.142 3.497 1.00 88.56 90 LEU A O 1
ATOM 723 N N . ASN A 1 91 ? -8.185 10.430 2.490 1.00 89.31 91 ASN A N 1
ATOM 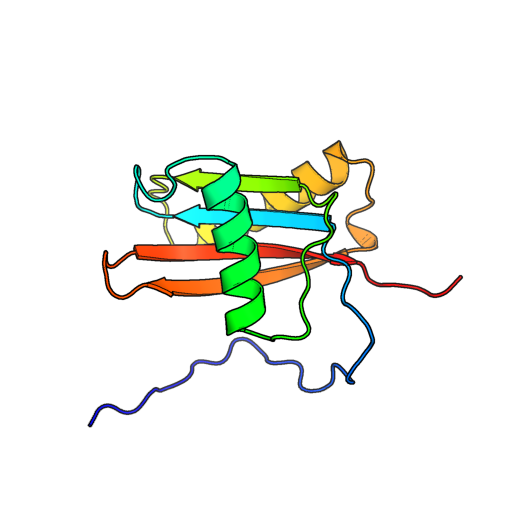724 C CA . ASN A 1 91 ? -9.093 11.533 2.176 1.00 89.31 91 ASN A CA 1
ATOM 725 C C . ASN A 1 91 ? -10.292 11.079 1.327 1.00 89.31 91 ASN A C 1
ATOM 727 O O . ASN A 1 91 ? -11.428 11.439 1.629 1.00 89.31 91 ASN A O 1
ATOM 731 N N . ARG A 1 92 ? -10.076 10.239 0.303 1.00 89.06 92 ARG A N 1
ATOM 732 C CA . ARG A 1 92 ? -11.163 9.669 -0.521 1.00 89.06 92 ARG A CA 1
ATOM 733 C C . ARG A 1 92 ? -12.122 8.784 0.277 1.00 89.06 92 ARG A C 1
ATOM 735 O O . ARG A 1 92 ? -13.297 8.714 -0.070 1.00 89.06 92 ARG A O 1
ATOM 742 N N . LYS A 1 93 ? -11.647 8.123 1.337 1.00 84.81 93 LYS A N 1
ATOM 743 C CA . LYS A 1 93 ? -12.486 7.354 2.273 1.00 84.81 93 LYS A CA 1
ATOM 744 C C . LYS A 1 93 ? -13.160 8.224 3.343 1.00 84.81 93 LYS A C 1
ATOM 746 O O . LYS A 1 93 ? -13.898 7.683 4.160 1.00 84.81 93 LYS A O 1
ATOM 751 N N . GLY A 1 94 ? -12.909 9.535 3.367 1.00 85.88 94 GLY A N 1
ATOM 752 C CA . GLY A 1 94 ? -13.373 10.420 4.439 1.00 85.88 94 GLY A CA 1
ATOM 753 C C . GLY A 1 94 ? -12.684 10.155 5.782 1.00 85.88 94 GLY A C 1
ATOM 754 O O . GLY A 1 94 ? -13.212 10.527 6.828 1.00 85.88 94 GLY A O 1
ATOM 755 N N . LEU A 1 95 ? -11.523 9.494 5.767 1.00 85.94 95 LEU A N 1
ATOM 756 C CA . LEU A 1 95 ? -10.732 9.191 6.953 1.00 85.94 95 LEU A CA 1
ATOM 757 C C . LEU A 1 95 ? -9.696 10.306 7.163 1.00 85.94 95 LEU A C 1
ATOM 759 O O . LEU A 1 95 ? -8.900 10.560 6.260 1.00 85.94 95 LE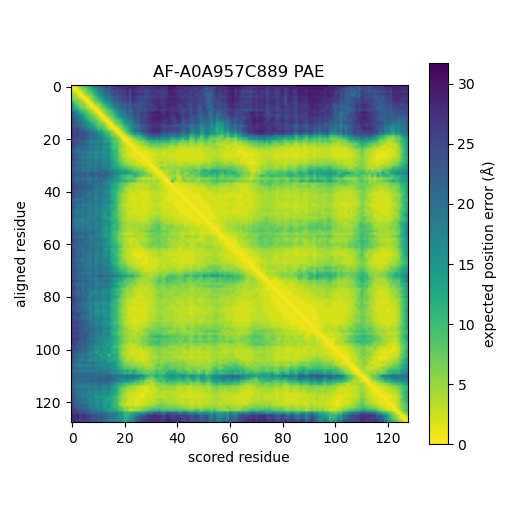U A O 1
ATOM 763 N N . PRO A 1 96 ? -9.665 10.976 8.329 1.00 82.81 96 PRO A N 1
ATOM 764 C CA . PRO A 1 96 ? -8.736 12.075 8.566 1.00 82.81 96 PRO A CA 1
ATOM 765 C C . PRO A 1 96 ? -7.292 11.551 8.663 1.00 82.81 96 PRO A C 1
ATOM 767 O O . PRO A 1 96 ? -7.005 10.747 9.559 1.00 82.81 96 PRO A O 1
ATOM 770 N N . PRO A 1 97 ? -6.352 12.027 7.821 1.00 82.25 97 PRO A N 1
ATOM 771 C CA . PRO A 1 97 ? -4.957 11.585 7.870 1.00 82.25 97 PRO A CA 1
ATOM 772 C C . PRO A 1 97 ? -4.285 11.818 9.226 1.00 82.25 97 PRO A C 1
ATOM 774 O O . PRO A 1 97 ? -3.435 11.042 9.630 1.00 82.25 97 PRO A O 1
ATOM 777 N N . THR A 1 98 ? -4.721 12.831 9.980 1.00 84.25 98 THR A N 1
ATOM 778 C CA . THR A 1 98 ? -4.204 13.150 11.323 1.00 84.25 98 THR A CA 1
ATOM 779 C C . THR A 1 98 ? -4.485 12.076 12.375 1.00 84.25 98 THR A C 1
ATOM 781 O O . THR A 1 98 ? -3.807 12.043 13.397 1.00 84.25 98 THR A O 1
ATOM 784 N N . ARG A 1 99 ? -5.464 11.192 12.139 1.00 85.38 99 ARG A N 1
ATOM 785 C CA . ARG A 1 99 ? -5.743 10.021 12.990 1.00 85.38 99 ARG A CA 1
ATOM 786 C C . ARG A 1 99 ? -5.022 8.760 12.519 1.00 85.38 99 ARG A C 1
ATOM 788 O O . ARG A 1 99 ? -5.269 7.681 13.050 1.00 85.38 99 ARG A O 1
ATOM 795 N N . HIS A 1 100 ? -4.166 8.880 11.511 1.00 86.25 100 HIS A N 1
ATOM 796 C CA . HIS A 1 100 ? -3.448 7.760 10.936 1.00 86.25 100 HIS A CA 1
ATOM 797 C C . HIS A 1 100 ? -1.955 8.017 10.992 1.00 86.25 100 HIS A C 1
ATOM 799 O O . HIS A 1 100 ? -1.473 9.129 10.788 1.00 86.25 100 HIS A O 1
ATOM 805 N N . VAL A 1 101 ? -1.208 6.950 11.224 1.00 86.56 101 VAL A N 1
ATOM 806 C CA . VAL A 1 101 ? 0.230 6.965 11.038 1.00 86.56 101 VAL A CA 1
ATOM 807 C C . VAL A 1 101 ? 0.568 6.129 9.825 1.00 86.56 101 VAL A C 1
ATOM 809 O O . VAL A 1 101 ? 0.239 4.944 9.757 1.00 86.56 101 VAL A O 1
ATOM 812 N N . ILE A 1 102 ? 1.244 6.757 8.866 1.00 86.75 102 ILE A N 1
ATOM 813 C CA . ILE A 1 102 ? 1.711 6.065 7.673 1.00 86.75 102 ILE A CA 1
ATOM 814 C C . ILE A 1 102 ? 2.986 5.301 8.020 1.00 86.75 102 ILE A C 1
ATOM 816 O O . ILE A 1 102 ? 3.936 5.858 8.577 1.00 86.75 102 ILE A O 1
ATOM 820 N N . ARG A 1 103 ? 3.008 4.009 7.697 1.00 84.94 103 ARG A N 1
ATOM 821 C CA . ARG A 1 103 ? 4.193 3.157 7.816 1.00 84.94 103 ARG A CA 1
ATOM 822 C C . ARG A 1 103 ? 4.615 2.689 6.441 1.00 84.94 103 ARG A C 1
ATOM 824 O O . ARG A 1 103 ? 3.781 2.244 5.659 1.00 84.94 103 ARG A O 1
ATOM 831 N N . LEU A 1 104 ? 5.913 2.780 6.185 1.00 85.19 104 LEU A N 1
ATOM 832 C CA . LEU A 1 104 ? 6.554 2.211 5.011 1.00 85.19 104 LEU A CA 1
ATOM 833 C C . LEU A 1 104 ? 7.125 0.850 5.397 1.00 85.19 104 LEU A C 1
ATOM 835 O O . LEU A 1 104 ? 7.820 0.721 6.403 1.00 85.19 104 LEU A O 1
ATOM 839 N N . LEU A 1 105 ? 6.779 -0.153 4.609 1.00 84.06 105 LEU A N 1
ATOM 840 C CA . LEU A 1 105 ? 7.087 -1.556 4.797 1.00 84.06 105 LEU A CA 1
ATOM 841 C C . LEU A 1 105 ? 7.693 -2.050 3.490 1.00 84.06 105 LEU A C 1
ATOM 843 O O . LEU A 1 105 ? 7.035 -2.027 2.457 1.00 84.06 105 LEU A O 1
ATOM 847 N N . GLU A 1 106 ? 8.941 -2.479 3.511 1.00 79.94 106 GLU A N 1
ATOM 848 C CA . GLU A 1 106 ? 9.625 -2.944 2.309 1.00 79.94 106 GLU A CA 1
ATOM 849 C C . GLU A 1 106 ? 9.829 -4.451 2.390 1.00 79.94 106 GLU A C 1
ATOM 851 O O . GLU A 1 106 ? 10.248 -4.968 3.427 1.00 79.94 106 GLU A O 1
ATOM 856 N N . THR A 1 107 ? 9.523 -5.156 1.304 1.00 76.75 107 THR A N 1
ATOM 857 C CA . THR A 1 107 ? 9.865 -6.568 1.158 1.00 76.75 107 THR A CA 1
ATOM 858 C C . THR A 1 107 ? 10.540 -6.809 -0.184 1.00 76.75 107 THR A C 1
ATOM 860 O O . THR A 1 107 ? 10.228 -6.172 -1.194 1.00 76.75 107 THR A O 1
ATOM 863 N N . GLU A 1 108 ? 11.452 -7.771 -0.197 1.00 74.31 108 GLU A N 1
ATOM 864 C CA . GLU A 1 108 ? 12.070 -8.278 -1.411 1.00 74.31 108 GLU A CA 1
ATOM 865 C C . GLU A 1 108 ? 11.682 -9.744 -1.572 1.00 74.31 108 GLU A C 1
ATOM 867 O O . GLU A 1 108 ? 11.877 -10.583 -0.687 1.00 74.31 108 GLU A O 1
ATOM 872 N N . THR A 1 109 ? 11.124 -10.064 -2.731 1.00 67.50 109 THR A N 1
ATOM 873 C CA . THR A 1 109 ? 10.749 -11.432 -3.067 1.00 67.50 109 THR A CA 1
ATOM 874 C C . THR A 1 109 ? 11.876 -12.059 -3.876 1.00 67.50 109 THR A C 1
ATOM 876 O O . THR A 1 109 ? 12.476 -11.414 -4.729 1.00 67.50 109 THR A O 1
ATOM 879 N N . LYS A 1 110 ? 12.224 -13.315 -3.574 1.00 59.25 110 LYS A N 1
ATOM 880 C CA . LYS A 1 110 ? 13.407 -13.960 -4.169 1.00 59.25 110 LYS A CA 1
ATOM 881 C C . LYS A 1 110 ? 13.172 -14.466 -5.595 1.00 59.25 110 LYS A C 1
ATOM 883 O O . LYS A 1 110 ? 14.132 -14.570 -6.350 1.00 59.25 110 LYS A O 1
ATOM 888 N N . LEU A 1 111 ? 11.936 -14.831 -5.945 1.00 47.91 111 LEU A N 1
ATOM 889 C CA . LEU A 1 111 ? 11.571 -15.420 -7.238 1.00 47.91 111 LEU A CA 1
ATOM 890 C C . LEU A 1 111 ? 10.101 -15.096 -7.584 1.00 47.91 111 LEU A C 1
ATOM 892 O O . LEU A 1 111 ? 9.212 -15.639 -6.923 1.00 47.91 111 LEU A O 1
ATOM 896 N N . PRO A 1 112 ? 9.832 -14.275 -8.618 1.00 62.84 112 PRO A N 1
ATOM 897 C CA . PRO A 1 112 ? 10.796 -13.414 -9.322 1.00 62.84 112 PRO A CA 1
ATOM 898 C C . PRO A 1 112 ? 11.488 -12.442 -8.350 1.00 62.84 112 PRO A C 1
ATOM 900 O O . PRO A 1 112 ? 10.914 -12.124 -7.315 1.00 62.84 112 PRO A O 1
ATOM 903 N N . GLN A 1 113 ? 12.718 -12.004 -8.653 1.00 67.69 113 GLN A N 1
ATOM 904 C CA . GLN A 1 113 ? 13.337 -10.898 -7.914 1.00 67.69 113 GLN A CA 1
ATOM 905 C C . GLN A 1 113 ? 12.496 -9.652 -8.151 1.00 67.69 113 GLN A C 1
ATOM 907 O O . GLN A 1 113 ? 12.506 -9.092 -9.244 1.00 67.69 113 GLN A O 1
ATOM 912 N N . MET A 1 114 ? 11.711 -9.290 -7.147 1.00 71.31 114 MET A N 1
ATOM 913 C CA . MET A 1 114 ? 10.809 -8.155 -7.210 1.00 71.31 114 MET A CA 1
ATOM 914 C C . MET A 1 114 ? 10.837 -7.454 -5.867 1.00 71.31 114 MET A C 1
ATOM 916 O O . MET A 1 114 ? 10.554 -8.066 -4.828 1.00 71.31 114 MET A O 1
ATOM 920 N N . GLN A 1 115 ? 11.178 -6.172 -5.917 1.00 76.75 115 GLN A N 1
ATOM 921 C CA . GLN A 1 115 ? 11.068 -5.275 -4.785 1.00 76.75 115 GLN A CA 1
ATOM 922 C C . GLN A 1 115 ? 9.620 -4.791 -4.714 1.00 76.75 115 GLN A C 1
ATOM 924 O O . GLN A 1 115 ? 9.051 -4.319 -5.705 1.00 76.75 115 GLN A O 1
ATOM 929 N N . ILE A 1 116 ? 9.010 -4.951 -3.543 1.00 81.44 116 ILE A N 1
ATOM 930 C CA . ILE A 1 116 ? 7.680 -4.426 -3.266 1.00 81.44 116 ILE A CA 1
ATOM 931 C C . ILE A 1 116 ? 7.800 -3.492 -2.077 1.00 81.44 116 ILE A C 1
ATOM 933 O O . ILE A 1 116 ? 8.091 -3.907 -0.953 1.00 81.44 116 ILE A O 1
ATOM 937 N N . LEU A 1 117 ? 7.520 -2.222 -2.329 1.00 85.31 117 LEU A N 1
ATOM 938 C CA . LEU A 1 117 ? 7.2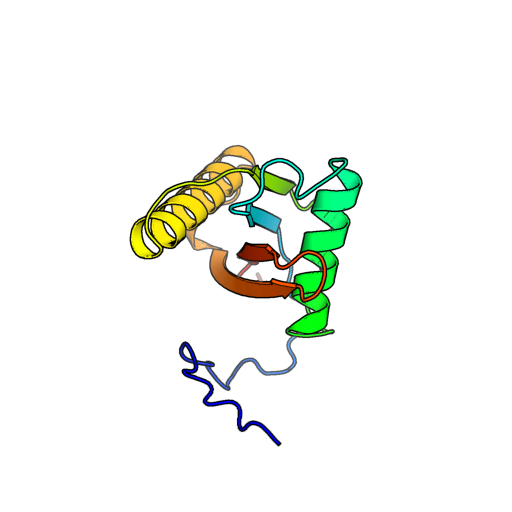89 -1.261 -1.275 1.00 85.31 117 LEU A CA 1
ATOM 939 C C . LEU A 1 117 ? 5.798 -1.245 -0.940 1.00 85.31 117 LEU A C 1
ATOM 941 O O . LEU A 1 117 ? 4.954 -1.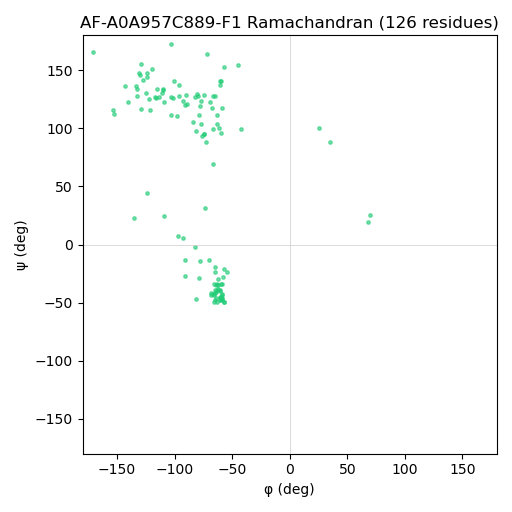086 -1.811 1.00 85.31 117 LEU A O 1
ATOM 945 N N . CYS A 1 118 ? 5.465 -1.384 0.331 1.00 87.31 118 CYS A N 1
ATOM 946 C CA . CYS A 1 118 ? 4.113 -1.295 0.850 1.00 87.31 118 CYS A CA 1
ATOM 947 C C . CYS A 1 118 ? 4.021 -0.107 1.809 1.00 87.31 118 CYS A C 1
ATOM 949 O O . CYS A 1 118 ? 4.782 -0.009 2.764 1.00 87.31 118 CYS A O 1
ATOM 951 N N . ALA A 1 119 ? 3.067 0.788 1.602 1.00 89.75 119 ALA A N 1
ATOM 952 C CA . ALA A 1 119 ? 2.722 1.824 2.563 1.00 89.75 119 ALA A CA 1
ATOM 953 C C . ALA A 1 119 ? 1.355 1.519 3.164 1.00 89.75 119 ALA A C 1
ATOM 955 O O . ALA A 1 1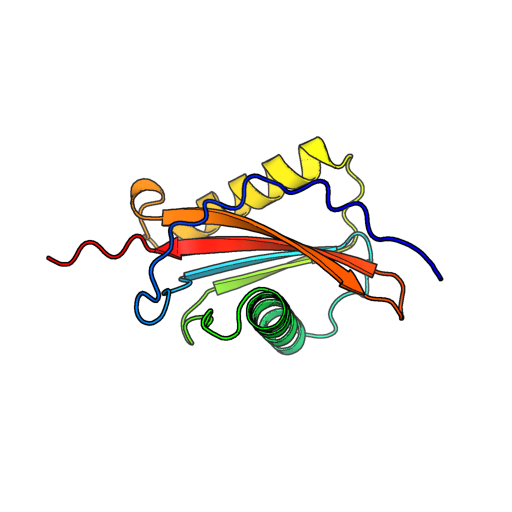19 ? 0.412 1.224 2.436 1.00 89.75 119 ALA A O 1
ATOM 956 N N . ILE A 1 120 ? 1.232 1.603 4.483 1.00 88.31 120 ILE A N 1
ATOM 957 C CA . ILE A 1 120 ? -0.030 1.372 5.188 1.00 88.31 120 ILE A CA 1
ATOM 958 C C . ILE A 1 120 ? -0.409 2.570 6.044 1.00 88.31 120 ILE A C 1
ATOM 960 O O . ILE A 1 120 ? 0.460 3.240 6.600 1.00 88.31 120 ILE A O 1
ATOM 964 N N . ALA A 1 121 ? -1.709 2.808 6.184 1.00 88.75 121 ALA A N 1
ATOM 965 C CA . ALA A 1 121 ? -2.254 3.732 7.166 1.00 88.75 121 ALA A CA 1
ATOM 966 C C . ALA A 1 121 ? -2.722 2.954 8.395 1.00 88.75 121 ALA A C 1
ATOM 968 O O . ALA A 1 121 ? -3.711 2.221 8.338 1.00 88.75 121 ALA A O 1
ATOM 969 N N . VAL A 1 122 ? -2.009 3.133 9.502 1.00 84.62 122 VAL A N 1
ATOM 970 C CA . VAL A 1 122 ? -2.368 2.567 10.801 1.00 84.62 122 VAL A CA 1
ATOM 971 C C . VAL A 1 122 ? -3.262 3.558 11.517 1.00 84.62 122 VAL A C 1
ATOM 973 O O . VAL A 1 122 ? -2.833 4.689 11.757 1.00 84.62 122 VAL A O 1
ATOM 976 N N . ARG A 1 123 ? -4.480 3.157 11.873 1.00 83.81 123 ARG A N 1
ATOM 977 C CA . ARG A 1 123 ? -5.332 3.995 12.709 1.00 83.81 123 ARG A CA 1
ATOM 978 C C . ARG A 1 123 ? -4.714 4.114 14.100 1.00 83.81 123 ARG A C 1
ATOM 980 O O . ARG A 1 123 ? -4.367 3.119 14.730 1.00 83.81 123 ARG A O 1
ATOM 987 N N . LEU A 1 124 ? -4.555 5.345 14.566 1.00 76.69 124 LEU A N 1
ATOM 988 C CA . LEU A 1 124 ? -4.297 5.618 15.969 1.00 76.69 124 LEU A CA 1
ATOM 989 C C . LEU A 1 124 ? -5.636 5.454 16.676 1.00 76.69 124 LEU A C 1
ATOM 991 O O . LEU A 1 124 ? -6.444 6.382 16.673 1.00 76.69 124 LEU A O 1
ATOM 995 N N . ASP A 1 125 ? -5.926 4.266 17.197 1.00 64.38 125 ASP A N 1
ATOM 996 C CA . ASP A 1 125 ? -7.094 4.098 18.052 1.00 64.38 125 ASP A CA 1
ATOM 997 C C . ASP A 1 125 ? -6.912 4.996 19.284 1.00 64.38 125 ASP A C 1
ATOM 999 O O . ASP A 1 125 ? -6.167 4.678 20.210 1.00 64.38 125 ASP A O 1
ATOM 1003 N N . SER A 1 126 ? -7.572 6.155 19.282 1.00 40.06 126 SER A N 1
ATOM 1004 C CA . SER A 1 126 ? -7.980 6.782 20.531 1.00 40.06 126 SER A CA 1
ATOM 1005 C C . SER A 1 126 ? -9.214 6.018 21.000 1.00 40.06 126 SER A C 1
ATOM 1007 O O . SER A 1 126 ? -10.209 6.015 20.271 1.00 40.06 126 SER A O 1
ATOM 1009 N N . PRO A 1 127 ? -9.186 5.373 22.178 1.00 42.09 127 PRO A N 1
ATOM 1010 C CA . PRO A 1 127 ? -10.425 5.021 22.842 1.00 42.09 127 PRO A CA 1
ATOM 1011 C C . PRO A 1 127 ? -11.132 6.342 23.174 1.00 42.09 127 PRO A C 1
ATOM 1013 O O . PRO A 1 127 ? -10.617 7.133 23.966 1.00 42.09 127 PRO A O 1
ATOM 1016 N N . GLU A 1 128 ? -12.250 6.619 22.507 1.00 38.78 128 GLU A N 1
ATOM 1017 C CA . GLU A 1 128 ? -13.278 7.518 23.046 1.00 38.78 128 GLU A CA 1
ATOM 1018 C C . GLU A 1 128 ? -14.240 6.700 23.910 1.00 38.78 128 GLU A C 1
ATOM 1020 O O . GLU A 1 128 ? -14.622 5.586 23.476 1.00 38.78 128 GLU A O 1
#

pLDDT: mean 74.94, std 17.96, range [27.56, 91.69]

Radius of gyration: 14.85 Å; Cα contacts (8 Å, |Δi|>4): 194; chains: 1; bounding box: 41×31×38 Å

Sequence (128 aa):
MFSWQHNKPEVVSSIQPATHLHLDVAVLLSDTFMAFSSDTAVYQWAARILHEINPAFQLDPKAKVEAIVGYRGNQHDMYTNIQELVNLMLNRKGLPPTRHVIRLLETETKLPQMQILCAIAVRLDSPE

Solvent-accessible surface area (backbone atoms only — not comparable to full-atom values): 7690 Å² total; per-residue (Å²): 138,85,84,83,83,77,81,70,70,87,74,73,90,70,76,64,95,66,76,71,50,49,25,55,35,38,36,37,36,24,59,42,76,76,74,57,92,42,74,68,49,46,46,51,49,54,46,47,54,36,36,75,76,37,73,69,46,45,69,40,93,83,34,52,67,48,75,46,55,45,57,86,69,56,73,69,60,47,56,51,51,49,50,52,49,50,47,52,51,31,52,74,70,72,40,64,58,90,49,38,48,80,44,81,45,79,49,74,42,84,80,68,80,43,60,37,43,33,32,33,32,37,51,60,82,70,89,126

Mean predicted aligned error: 9.67 Å